Protein AF-A0A351MF90-F1 (afdb_monomer)

Structure (mmCIF, N/CA/C/O backbone):
data_AF-A0A351MF90-F1
#
_entry.id   AF-A0A351MF90-F1
#
loop_
_atom_site.group_PDB
_atom_site.id
_atom_site.type_symbol
_atom_site.label_atom_id
_atom_site.label_alt_id
_atom_site.label_comp_id
_atom_site.label_asym_id
_atom_site.label_entity_id
_atom_site.label_seq_id
_atom_site.pdbx_PDB_ins_code
_atom_site.Cartn_x
_atom_site.Cartn_y
_atom_site.Cartn_z
_atom_site.occupancy
_atom_site.B_iso_or_equiv
_atom_site.auth_seq_id
_atom_site.auth_comp_id
_atom_site.auth_asym_id
_atom_site.auth_atom_id
_atom_site.pdbx_PDB_model_num
ATOM 1 N N . ILE A 1 1 ? 3.771 -3.007 -8.568 1.00 91.94 1 ILE A N 1
ATOM 2 C CA . ILE A 1 1 ? 2.601 -2.575 -9.374 1.00 91.94 1 ILE A CA 1
ATOM 3 C C . ILE A 1 1 ? 3.014 -2.583 -10.835 1.00 91.94 1 ILE A C 1
ATOM 5 O O . ILE A 1 1 ? 4.005 -1.945 -11.164 1.00 91.94 1 ILE A O 1
ATOM 9 N N . PHE A 1 2 ? 2.293 -3.310 -11.685 1.00 94.88 2 PHE A N 1
ATOM 10 C CA . PHE A 1 2 ? 2.543 -3.333 -13.127 1.00 94.88 2 PHE A CA 1
ATOM 11 C C . PHE A 1 2 ? 1.532 -2.427 -13.829 1.00 94.88 2 PHE A C 1
ATOM 13 O O . PHE A 1 2 ? 0.334 -2.524 -13.571 1.00 94.88 2 PHE A O 1
ATOM 20 N N . GLN A 1 3 ? 2.026 -1.533 -14.674 1.00 94.19 3 GLN A N 1
ATOM 21 C CA . GLN A 1 3 ? 1.260 -0.640 -15.538 1.00 94.19 3 GLN A CA 1
ATOM 22 C C . GLN A 1 3 ? 1.674 -0.896 -16.996 1.00 94.19 3 GLN A C 1
ATOM 24 O O . GLN A 1 3 ? 2.728 -1.493 -17.227 1.00 94.19 3 GLN A O 1
ATOM 29 N N . PRO A 1 4 ? 0.888 -0.458 -17.995 1.00 91.69 4 PRO A N 1
ATOM 30 C CA . PRO A 1 4 ? 1.189 -0.735 -19.403 1.00 91.69 4 PRO A CA 1
ATOM 31 C C . PRO A 1 4 ? 2.586 -0.296 -19.875 1.00 91.69 4 PRO A C 1
ATOM 33 O O . PRO A 1 4 ? 3.136 -0.890 -20.799 1.00 91.69 4 PRO A O 1
ATOM 36 N N . ASP A 1 5 ? 3.161 0.739 -19.263 1.00 91.38 5 ASP A N 1
ATOM 37 C CA . ASP A 1 5 ? 4.438 1.350 -19.649 1.00 91.38 5 ASP A CA 1
ATOM 38 C C . ASP A 1 5 ? 5.465 1.431 -18.505 1.00 91.38 5 ASP A C 1
ATOM 40 O O . ASP A 1 5 ? 6.564 1.966 -18.692 1.00 91.38 5 ASP A O 1
ATOM 44 N N . SER A 1 6 ? 5.114 0.927 -17.320 1.00 94.06 6 SER A N 1
ATOM 45 C CA . SER A 1 6 ? 5.937 1.069 -16.124 1.00 94.06 6 SER A CA 1
ATOM 46 C C . SER A 1 6 ? 5.733 -0.044 -15.098 1.00 94.06 6 SER A C 1
ATOM 48 O O . SER A 1 6 ? 4.692 -0.695 -15.014 1.00 94.06 6 SER A O 1
ATOM 50 N N . TYR A 1 7 ? 6.763 -0.260 -14.289 1.00 95.19 7 TYR A N 1
ATOM 51 C CA . TYR A 1 7 ? 6.781 -1.207 -13.187 1.00 95.19 7 TYR A CA 1
ATOM 52 C C . TYR A 1 7 ? 7.292 -0.504 -11.932 1.00 95.19 7 TYR A C 1
ATOM 54 O O . TYR A 1 7 ? 8.367 0.091 -11.936 1.00 95.19 7 TYR A O 1
ATOM 62 N N . LEU A 1 8 ? 6.507 -0.571 -10.860 1.00 97.19 8 LEU A N 1
ATOM 63 C CA . LEU A 1 8 ? 6.861 -0.012 -9.562 1.00 97.19 8 LEU A CA 1
ATOM 64 C C . LEU A 1 8 ? 7.136 -1.143 -8.575 1.00 97.19 8 LEU A C 1
ATOM 66 O O . LEU A 1 8 ? 6.262 -1.986 -8.341 1.00 97.19 8 LEU A O 1
ATOM 70 N N . SER A 1 9 ? 8.308 -1.110 -7.954 1.00 96.62 9 SER A N 1
ATOM 71 C CA . SER A 1 9 ? 8.671 -1.944 -6.811 1.00 96.62 9 SER A CA 1
ATOM 72 C C . SER A 1 9 ? 8.657 -1.092 -5.547 1.00 96.62 9 SER A C 1
ATOM 74 O O . SER A 1 9 ? 9.185 0.019 -5.562 1.00 96.62 9 SER A O 1
ATOM 76 N N . LEU A 1 10 ? 8.043 -1.589 -4.474 1.00 95.88 10 LEU A N 1
ATOM 77 C CA . LEU A 1 10 ? 7.990 -0.900 -3.187 1.00 95.88 10 LEU A CA 1
ATOM 78 C C . LEU A 1 10 ? 8.645 -1.779 -2.125 1.00 95.88 10 LEU A C 1
ATOM 80 O O . LEU A 1 10 ? 8.178 -2.891 -1.880 1.00 95.88 10 LEU A O 1
ATOM 84 N N . ASP A 1 11 ? 9.680 -1.259 -1.474 1.00 94.62 11 ASP A N 1
ATOM 85 C CA . ASP A 1 11 ? 10.221 -1.821 -0.242 1.00 94.62 11 ASP A CA 1
ATOM 86 C C . ASP A 1 11 ? 9.607 -1.064 0.942 1.00 94.62 11 ASP A C 1
ATOM 88 O O . ASP A 1 11 ? 9.953 0.082 1.243 1.00 94.62 11 ASP A O 1
ATOM 92 N N . LEU A 1 12 ? 8.647 -1.708 1.609 1.00 91.12 12 LEU A N 1
ATOM 93 C CA . LEU A 1 12 ? 7.940 -1.125 2.750 1.00 91.12 12 LEU A CA 1
ATOM 94 C C . LEU A 1 12 ? 8.815 -1.051 4.010 1.00 91.12 12 LEU A C 1
ATOM 96 O O . LEU A 1 12 ? 8.545 -0.235 4.889 1.00 91.12 12 LEU A O 1
ATOM 100 N N . MET A 1 13 ? 9.858 -1.878 4.106 1.00 91.06 13 MET A N 1
ATOM 101 C CA . MET A 1 13 ? 10.766 -1.887 5.249 1.00 91.06 13 MET A CA 1
ATOM 102 C C . MET A 1 13 ? 11.789 -0.759 5.142 1.00 91.06 13 MET A C 1
ATOM 104 O O . MET A 1 13 ? 12.077 -0.102 6.147 1.00 91.06 13 MET A O 1
ATOM 108 N N . SER A 1 14 ? 12.333 -0.512 3.944 1.00 92.94 14 SER A N 1
ATOM 109 C CA . SER A 1 14 ? 13.248 0.604 3.684 1.00 92.94 14 SER A CA 1
ATOM 110 C C . SER A 1 14 ? 12.510 1.933 3.440 1.00 92.94 14 SER A C 1
ATOM 112 O O . SER A 1 14 ? 13.074 2.990 3.741 1.00 92.94 14 SER A O 1
ATOM 114 N N . ALA A 1 15 ? 11.222 1.880 3.083 1.00 93.94 15 ALA A N 1
ATOM 115 C CA . ALA A 1 15 ? 10.406 3.000 2.610 1.00 93.94 15 ALA A CA 1
ATOM 116 C C . ALA A 1 15 ? 10.948 3.578 1.292 1.00 93.94 15 ALA A C 1
ATOM 118 O O . ALA A 1 15 ? 11.140 4.785 1.147 1.00 93.94 15 ALA A O 1
ATOM 119 N N . GLU A 1 16 ? 11.218 2.700 0.330 1.00 96.38 16 GLU A N 1
ATOM 120 C CA . GLU A 1 16 ? 11.766 3.059 -0.977 1.00 96.38 16 GLU A CA 1
ATOM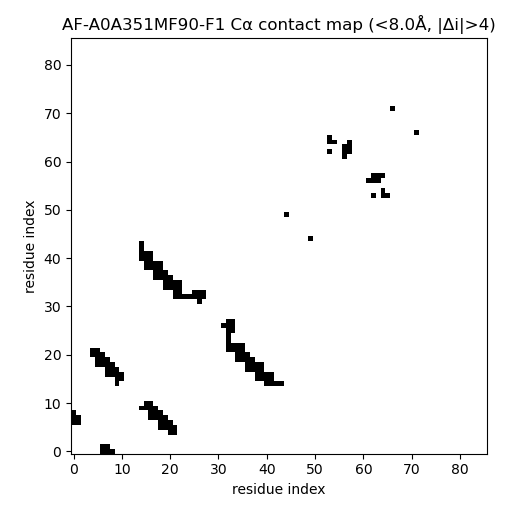 121 C C . GLU A 1 16 ? 10.854 2.572 -2.100 1.00 96.38 16 GLU A C 1
ATOM 123 O O . GLU A 1 16 ? 10.245 1.502 -2.033 1.00 96.38 16 GLU A O 1
ATOM 128 N N . VAL A 1 17 ? 10.767 3.374 -3.156 1.00 97.06 17 VAL A N 1
ATOM 129 C CA . VAL A 1 17 ? 10.039 3.045 -4.376 1.00 97.06 17 VAL A CA 1
ATOM 130 C C . VAL A 1 17 ? 11.020 3.091 -5.531 1.00 97.06 17 VAL A C 1
ATOM 132 O O . VAL A 1 17 ? 11.710 4.086 -5.732 1.00 97.06 17 VAL A O 1
ATOM 135 N N . THR A 1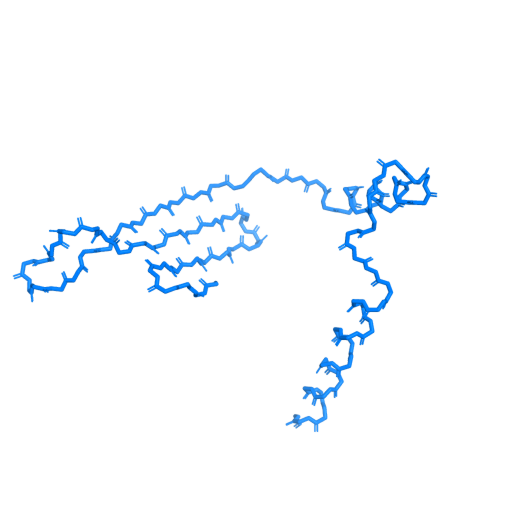 18 ? 11.073 2.019 -6.311 1.00 97.50 18 THR A N 1
ATOM 136 C CA . THR A 1 18 ? 11.794 2.003 -7.584 1.00 97.50 18 THR A CA 1
ATOM 137 C C . THR A 1 18 ? 10.783 1.992 -8.716 1.00 97.50 18 THR A C 1
ATOM 139 O O . THR A 1 18 ? 9.901 1.134 -8.750 1.00 97.50 18 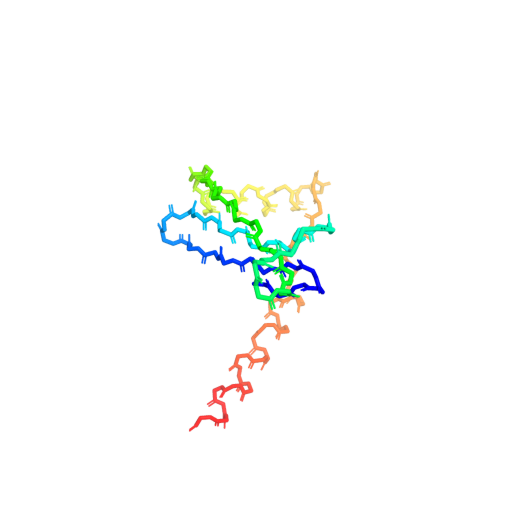THR A O 1
ATOM 142 N N . VAL A 1 19 ? 10.907 2.945 -9.634 1.00 96.94 19 VAL A N 1
ATOM 143 C CA . VAL A 1 19 ? 10.051 3.076 -10.812 1.00 96.94 19 VAL A CA 1
ATOM 144 C C . VAL A 1 19 ? 10.884 2.775 -12.047 1.00 96.94 19 VAL A C 1
ATOM 146 O O . VAL A 1 19 ? 11.826 3.493 -12.362 1.00 96.94 19 VAL A O 1
ATOM 149 N N . HIS A 1 20 ? 10.515 1.724 -12.766 1.00 95.50 20 HIS A N 1
ATOM 150 C CA . HIS A 1 20 ? 11.050 1.416 -14.084 1.00 95.50 20 HIS A CA 1
ATOM 151 C C . HIS A 1 20 ? 10.034 1.855 -15.137 1.00 95.50 20 HIS A C 1
ATOM 153 O O . HIS A 1 20 ? 8.875 1.445 -15.075 1.00 95.50 20 HIS A O 1
ATOM 159 N N . ARG A 1 21 ? 10.441 2.674 -16.107 1.00 94.00 21 ARG A N 1
ATOM 160 C CA . ARG A 1 21 ? 9.575 3.162 -17.190 1.00 94.00 21 ARG A CA 1
ATOM 161 C C . ARG A 1 21 ? 10.251 2.962 -18.538 1.00 94.00 21 ARG A C 1
ATOM 163 O O . ARG A 1 21 ? 11.450 3.184 -18.675 1.00 94.00 21 ARG A O 1
ATOM 170 N N . ARG A 1 2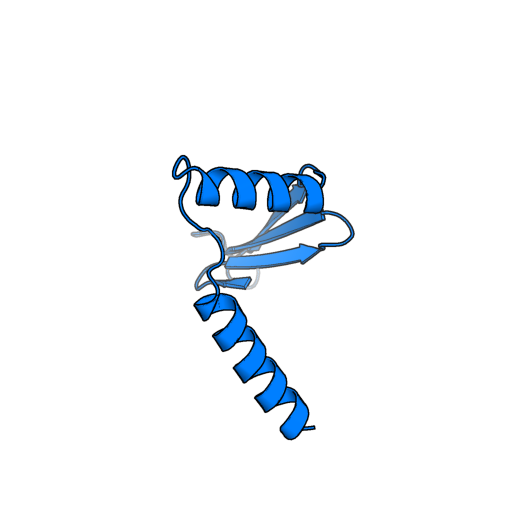2 ? 9.476 2.574 -19.549 1.00 91.06 22 ARG A N 1
ATOM 171 C CA . ARG A 1 22 ? 9.962 2.516 -20.932 1.00 91.06 22 ARG A CA 1
ATOM 172 C C . ARG A 1 22 ? 10.294 3.929 -21.436 1.00 91.06 22 ARG A C 1
ATOM 174 O O . ARG A 1 22 ? 9.413 4.787 -21.440 1.00 91.06 22 ARG A O 1
ATOM 181 N N . SER A 1 23 ? 11.518 4.159 -21.911 1.00 82.38 23 SER A N 1
ATOM 182 C CA . SER A 1 23 ? 11.885 5.385 -22.630 1.00 82.38 23 SER A CA 1
ATOM 183 C C . SER A 1 23 ? 11.064 5.501 -23.913 1.00 82.38 23 SER A C 1
ATOM 185 O O . SER A 1 23 ? 11.009 4.570 -24.721 1.00 82.38 23 SER A O 1
ATOM 187 N N . ALA A 1 24 ? 10.448 6.658 -24.145 1.00 72.19 24 ALA A N 1
ATOM 188 C CA . ALA A 1 24 ? 9.811 6.943 -25.423 1.00 72.19 24 ALA A CA 1
ATOM 189 C C . ALA A 1 24 ? 10.886 7.288 -26.468 1.00 72.19 24 ALA A C 1
ATOM 191 O O . ALA A 1 24 ? 11.501 8.346 -26.396 1.00 72.19 24 ALA A O 1
ATOM 192 N N . GLY A 1 25 ? 11.105 6.401 -27.442 1.00 70.69 25 GLY A N 1
ATOM 193 C CA . GLY A 1 25 ? 11.950 6.673 -28.614 1.00 70.69 25 GLY A CA 1
ATOM 194 C C . GLY A 1 25 ? 13.431 6.306 -28.484 1.00 70.69 25 GLY A C 1
ATOM 195 O O . GLY A 1 25 ? 14.147 6.366 -29.478 1.00 70.69 25 GLY A O 1
ATOM 196 N N . GLU A 1 26 ? 13.888 5.864 -27.313 1.00 73.50 26 GLU A N 1
ATOM 197 C CA . GLU A 1 26 ? 15.248 5.349 -27.123 1.00 73.50 26 GLU A CA 1
ATOM 198 C C . GLU A 1 26 ? 15.224 3.822 -27.140 1.00 73.50 26 GLU A C 1
ATOM 200 O O . GLU A 1 26 ? 14.461 3.191 -26.404 1.00 73.50 26 GLU A O 1
ATOM 205 N N . CYS A 1 27 ? 16.064 3.225 -27.981 1.00 78.69 27 CYS A N 1
ATOM 206 C CA . CYS A 1 27 ? 16.296 1.786 -27.988 1.00 78.69 27 CYS A CA 1
ATOM 207 C C . CYS A 1 27 ? 17.718 1.496 -27.504 1.00 78.69 27 CYS A C 1
ATOM 209 O O . CYS A 1 27 ? 18.631 2.294 -27.721 1.00 78.69 27 CYS A O 1
ATOM 211 N N . THR A 1 28 ? 17.913 0.346 -26.867 1.00 79.81 28 THR A N 1
ATOM 212 C CA . THR A 1 28 ? 19.243 -0.209 -26.623 1.00 79.81 28 THR A CA 1
ATOM 213 C C . THR A 1 28 ? 19.932 -0.504 -27.956 1.00 79.81 28 THR A C 1
ATOM 215 O O . THR A 1 28 ? 19.296 -0.543 -29.014 1.00 79.81 28 THR A O 1
ATOM 218 N N . ALA A 1 29 ?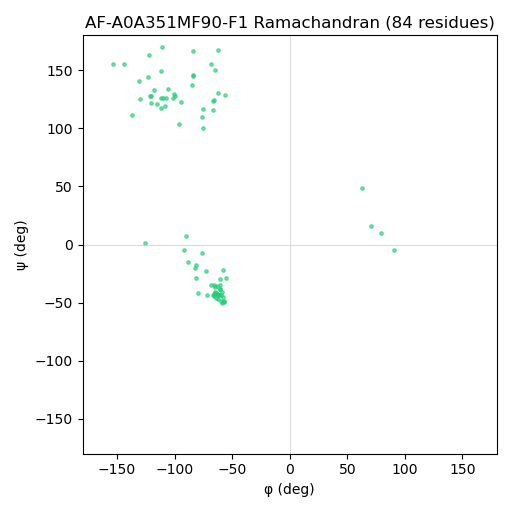 21.241 -0.760 -27.915 1.00 76.44 29 ALA A N 1
ATOM 219 C CA . ALA A 1 29 ? 21.997 -1.167 -29.099 1.00 76.44 29 ALA A CA 1
ATOM 220 C C . ALA A 1 29 ? 21.442 -2.452 -29.757 1.00 76.44 29 ALA A C 1
ATOM 222 O O . ALA A 1 29 ? 21.649 -2.658 -30.949 1.00 76.44 29 ALA A O 1
ATOM 223 N N . GLU A 1 30 ? 20.696 -3.281 -29.013 1.00 82.44 30 GLU A N 1
ATOM 224 C CA . GLU A 1 30 ? 20.016 -4.480 -29.527 1.00 82.44 30 GLU A CA 1
ATOM 225 C C . GLU A 1 30 ? 18.582 -4.217 -30.040 1.00 82.44 30 GLU A C 1
ATOM 227 O O . GLU A 1 30 ? 17.859 -5.157 -30.365 1.00 82.44 30 GLU A O 1
ATOM 232 N N . GLY A 1 31 ? 18.139 -2.956 -30.113 1.00 80.00 31 GLY A N 1
ATOM 233 C CA . GLY A 1 31 ? 16.817 -2.582 -30.633 1.00 80.00 31 GLY A CA 1
ATOM 234 C C . GLY A 1 31 ? 15.654 -2.787 -29.655 1.00 80.00 31 GLY A C 1
ATOM 235 O O . GLY A 1 31 ? 14.496 -2.676 -30.056 1.00 80.00 31 GLY A O 1
ATOM 236 N N . MET A 1 32 ? 15.932 -3.076 -28.380 1.00 82.06 32 MET A N 1
ATOM 237 C CA . MET A 1 32 ? 14.907 -3.161 -27.335 1.00 82.06 32 MET A CA 1
ATOM 238 C C . MET A 1 32 ? 14.596 -1.776 -26.769 1.00 82.06 32 MET A C 1
ATOM 240 O O . MET A 1 32 ? 15.510 -0.964 -26.662 1.00 82.06 32 MET A O 1
ATOM 244 N N . PRO A 1 33 ? 13.348 -1.472 -26.371 1.00 82.38 33 PRO A N 1
ATOM 245 C CA . PRO A 1 33 ? 13.047 -0.202 -25.720 1.00 82.38 33 PRO A CA 1
ATOM 246 C C . PRO A 1 33 ? 13.921 -0.004 -24.478 1.00 82.38 33 PRO A C 1
ATOM 248 O O . PRO A 1 33 ? 13.985 -0.885 -23.618 1.00 82.38 33 PRO A O 1
ATOM 251 N N . ALA A 1 34 ? 14.584 1.145 -24.374 1.00 87.88 34 ALA A N 1
ATOM 252 C CA . ALA A 1 34 ? 15.366 1.470 -23.190 1.00 87.88 34 ALA A CA 1
ATOM 253 C C . ALA A 1 34 ? 14.446 1.617 -21.965 1.00 87.88 34 ALA A C 1
ATOM 255 O O . ALA A 1 34 ? 13.276 1.994 -22.084 1.00 87.88 34 ALA A O 1
ATOM 256 N N . ILE A 1 35 ? 14.971 1.301 -20.781 1.00 91.12 35 ILE A N 1
ATOM 257 C CA . ILE A 1 35 ? 14.251 1.420 -19.510 1.00 91.12 35 ILE A CA 1
ATOM 258 C C . ILE A 1 35 ? 14.954 2.470 -18.657 1.00 91.12 35 ILE A C 1
ATOM 260 O O . ILE A 1 35 ? 16.120 2.312 -18.299 1.00 91.12 35 ILE A O 1
ATOM 264 N N . GLN A 1 36 ? 14.223 3.517 -18.293 1.00 93.00 36 GLN A N 1
ATOM 265 C CA . GLN A 1 36 ? 14.643 4.482 -17.286 1.00 93.00 36 GLN A CA 1
ATOM 266 C C . GLN A 1 36 ? 14.267 3.960 -15.905 1.00 93.00 36 GLN A C 1
ATOM 268 O O . GLN A 1 36 ? 13.170 3.431 -15.714 1.00 93.00 36 GLN A O 1
ATOM 273 N N . THR A 1 37 ? 15.179 4.113 -14.950 1.00 94.38 37 THR A N 1
ATOM 274 C CA . THR A 1 37 ? 14.966 3.713 -13.558 1.00 94.38 37 THR A CA 1
ATOM 275 C C . THR A 1 37 ? 15.102 4.929 -12.657 1.00 94.38 37 THR A C 1
ATOM 277 O O . THR A 1 37 ? 16.104 5.636 -12.714 1.00 94.38 37 THR A O 1
ATOM 280 N N . GLU A 1 38 ? 14.096 5.151 -11.823 1.00 96.00 38 GLU A N 1
ATOM 281 C CA . GLU A 1 38 ? 14.064 6.199 -10.811 1.00 96.00 38 GLU A CA 1
ATOM 282 C C . GLU A 1 38 ? 13.955 5.559 -9.425 1.00 96.00 38 GLU A C 1
ATOM 284 O O . GLU A 1 38 ? 13.125 4.673 -9.204 1.00 96.00 38 GLU A O 1
ATOM 289 N N . HIS A 1 39 ? 14.788 6.015 -8.489 1.00 96.69 39 HIS A N 1
ATOM 290 C CA . HIS A 1 39 ? 14.742 5.600 -7.091 1.00 96.69 39 HIS A CA 1
ATOM 291 C C . HIS A 1 39 ? 14.216 6.752 -6.237 1.00 96.69 39 HIS A C 1
ATOM 293 O O . HIS A 1 39 ? 14.822 7.820 -6.170 1.00 96.69 39 HIS A O 1
ATOM 299 N N . LEU A 1 40 ? 13.093 6.516 -5.569 1.00 96.31 40 LEU A N 1
ATOM 300 C CA . LEU A 1 40 ? 12.422 7.468 -4.699 1.00 96.31 40 LEU A CA 1
ATOM 301 C C . LEU A 1 40 ? 12.515 6.978 -3.259 1.00 96.31 40 LEU A C 1
ATOM 303 O O . LEU A 1 40 ? 12.094 5.867 -2.937 1.00 96.31 40 LEU A O 1
ATOM 307 N N . LYS A 1 41 ? 13.027 7.830 -2.374 1.00 94.50 41 LYS A N 1
ATOM 308 C CA . LYS A 1 41 ? 13.002 7.581 -0.935 1.00 94.50 41 LYS A CA 1
ATOM 309 C C . LYS A 1 41 ? 11.784 8.266 -0.334 1.00 94.50 41 LYS A C 1
ATOM 311 O O . LYS A 1 41 ? 11.622 9.474 -0.488 1.00 94.50 41 LYS A O 1
ATOM 316 N N . LEU A 1 42 ? 10.932 7.499 0.334 1.00 91.31 42 LEU A N 1
ATOM 317 C CA . LEU A 1 42 ? 9.746 8.029 0.989 1.00 91.31 42 LEU A CA 1
ATOM 318 C C . LEU A 1 42 ? 10.103 8.567 2.373 1.00 91.31 42 LEU A C 1
ATOM 320 O O . LEU A 1 42 ? 10.934 8.008 3.095 1.00 91.31 42 LEU A O 1
ATOM 324 N N . GLU A 1 43 ? 9.425 9.639 2.771 1.00 88.94 43 GLU A N 1
ATOM 325 C CA . GLU A 1 43 ? 9.470 10.092 4.153 1.00 88.94 43 GLU A CA 1
ATOM 326 C C . GLU A 1 43 ? 8.799 9.058 5.056 1.00 88.94 43 GLU A C 1
ATOM 328 O O . GLU A 1 43 ? 7.625 8.711 4.888 1.00 88.94 43 GLU A O 1
ATOM 333 N N . ARG A 1 44 ? 9.549 8.575 6.047 1.00 81.38 44 ARG A N 1
ATOM 334 C CA . ARG A 1 44 ? 8.996 7.713 7.086 1.00 81.38 44 ARG A CA 1
ATOM 335 C C . ARG A 1 44 ? 8.190 8.565 8.054 1.00 81.38 44 ARG A C 1
ATOM 337 O O . ARG A 1 44 ? 8.739 9.431 8.727 1.00 81.38 44 ARG A O 1
ATOM 344 N N . GLY A 1 45 ? 6.894 8.300 8.116 1.00 86.44 45 GLY A N 1
ATOM 345 C CA . GLY A 1 45 ? 6.002 8.841 9.133 1.00 86.44 45 GLY A CA 1
ATOM 346 C C . GLY A 1 45 ? 5.529 7.752 10.087 1.00 86.44 45 GLY A C 1
ATOM 347 O O . GLY A 1 45 ? 5.708 6.561 9.830 1.00 86.44 45 GLY A O 1
ATOM 348 N N . ASP A 1 46 ? 4.879 8.167 11.169 1.00 92.31 46 ASP A N 1
ATOM 349 C CA . ASP A 1 46 ? 4.141 7.251 12.030 1.00 92.31 46 ASP A CA 1
ATOM 350 C C . ASP A 1 46 ? 2.824 6.865 11.338 1.00 92.31 46 ASP A C 1
ATOM 352 O O . ASP A 1 46 ? 1.867 7.642 11.284 1.00 92.31 46 ASP A O 1
ATOM 356 N N . ALA A 1 47 ? 2.812 5.676 10.733 1.00 91.44 47 ALA A N 1
ATOM 357 C CA . ALA A 1 47 ? 1.653 5.168 10.009 1.00 91.44 47 ALA A CA 1
ATOM 358 C C . ALA A 1 47 ? 0.442 4.962 10.932 1.00 91.44 47 ALA A C 1
ATOM 360 O O . ALA A 1 47 ? -0.680 5.239 10.514 1.00 91.44 47 ALA A O 1
ATOM 361 N N . LEU A 1 48 ? 0.671 4.544 12.183 1.00 94.75 48 LEU A N 1
ATOM 362 C CA . LEU A 1 48 ? -0.396 4.307 13.152 1.00 94.75 48 LEU A CA 1
ATOM 363 C C . LEU A 1 48 ? -1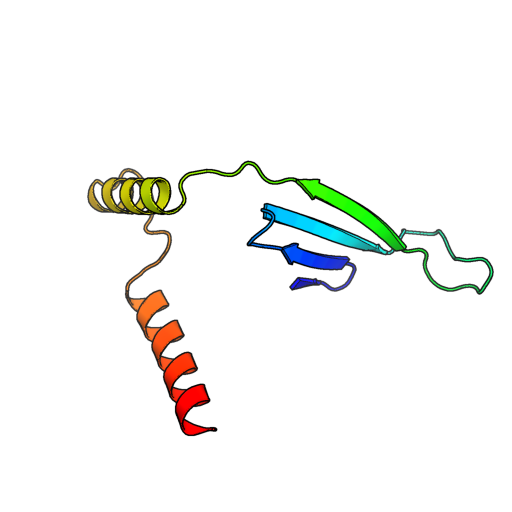.004 5.629 13.625 1.00 94.75 48 LEU A C 1
ATOM 365 O O . LEU A 1 48 ? -2.225 5.759 13.677 1.00 94.75 48 LEU A O 1
ATOM 369 N N . MET A 1 49 ? -0.171 6.635 13.910 1.00 97.25 49 MET A N 1
ATOM 370 C CA . MET A 1 49 ? -0.662 7.976 14.238 1.00 97.25 49 MET A CA 1
ATOM 371 C C . MET A 1 49 ? -1.537 8.525 13.105 1.00 97.25 49 MET A C 1
ATOM 373 O O . MET A 1 49 ? -2.668 8.941 13.350 1.00 97.25 49 MET A O 1
ATOM 377 N N . ARG A 1 50 ? -1.057 8.450 11.853 1.00 94.81 50 ARG A N 1
ATOM 378 C CA . ARG A 1 50 ? -1.812 8.906 10.672 1.00 94.81 50 ARG A CA 1
ATOM 379 C C . ARG A 1 50 ? -3.128 8.147 10.492 1.00 94.81 50 ARG A C 1
ATOM 381 O O . ARG A 1 50 ? -4.130 8.739 10.099 1.00 94.81 50 ARG A O 1
ATOM 388 N N . GLU A 1 51 ? -3.147 6.846 10.769 1.00 95.81 51 GLU A N 1
ATOM 389 C CA . GLU A 1 51 ? -4.366 6.036 10.725 1.00 95.81 51 GLU A CA 1
ATOM 390 C C . GLU A 1 51 ? -5.406 6.521 11.748 1.00 95.81 51 GLU A C 1
ATOM 392 O O . GLU A 1 51 ? -6.565 6.746 11.388 1.00 95.81 51 GLU A O 1
ATOM 397 N N . VAL A 1 52 ? -4.996 6.764 12.997 1.00 97.19 52 VAL A N 1
ATOM 398 C CA . VAL A 1 52 ? -5.891 7.275 14.049 1.00 97.19 52 VAL A CA 1
ATOM 399 C C . VAL A 1 52 ? -6.378 8.690 13.727 1.00 97.19 52 VAL A C 1
ATOM 401 O O . VAL A 1 52 ? -7.565 8.983 13.884 1.00 97.19 52 VAL A O 1
ATOM 404 N N . GLU A 1 53 ? -5.500 9.567 13.239 1.00 97.12 53 GLU A N 1
ATOM 405 C CA . GLU A 1 53 ? -5.871 10.916 12.797 1.00 97.12 53 GLU A CA 1
ATOM 406 C C . GLU A 1 53 ? -6.941 10.874 11.697 1.00 97.12 53 GLU A C 1
ATOM 408 O O . GLU A 1 53 ? -7.952 11.578 11.795 1.00 97.12 53 GLU A O 1
ATOM 413 N N . ASN A 1 54 ? -6.766 10.001 10.699 1.00 97.19 54 ASN A N 1
ATOM 414 C CA . ASN A 1 54 ? -7.733 9.794 9.621 1.00 97.19 54 ASN A CA 1
ATOM 415 C C . ASN A 1 54 ? -9.070 9.260 10.142 1.00 97.19 54 ASN A C 1
ATOM 417 O O . ASN A 1 54 ? -10.126 9.752 9.736 1.00 97.19 54 ASN A O 1
ATOM 421 N N . PHE A 1 55 ? -9.044 8.300 11.069 1.00 97.19 55 PHE A N 1
ATOM 422 C CA . PHE A 1 55 ? -10.254 7.784 11.706 1.00 97.19 55 PHE A CA 1
ATOM 423 C C . PHE A 1 55 ? -11.029 8.898 12.423 1.00 97.19 55 PHE A C 1
ATOM 425 O O . PHE A 1 55 ? -12.222 9.090 12.179 1.00 97.19 55 PHE A O 1
ATOM 432 N N . LEU A 1 56 ? -10.352 9.692 13.258 1.00 98.19 56 LEU A N 1
ATOM 433 C CA . LEU A 1 56 ? -10.981 10.795 13.988 1.00 98.19 56 LEU A CA 1
ATOM 434 C C . LEU A 1 56 ? -11.498 11.897 13.053 1.00 98.19 56 LEU A C 1
ATOM 436 O O . LEU A 1 56 ? -12.536 12.501 13.327 1.00 98.19 56 LEU A O 1
ATOM 440 N N . ALA A 1 57 ? -10.787 12.193 11.962 1.00 98.25 57 ALA A N 1
ATOM 441 C CA . ALA A 1 57 ? -11.241 13.143 10.949 1.00 98.25 57 ALA A CA 1
ATOM 442 C C . ALA A 1 57 ? -12.508 12.650 10.229 1.00 98.25 57 ALA A C 1
ATOM 444 O O . ALA A 1 57 ? -13.442 13.429 10.030 1.00 98.25 57 ALA A O 1
ATOM 445 N N . ALA A 1 58 ? -12.578 11.357 9.908 1.00 98.00 58 ALA A N 1
ATOM 446 C CA . ALA A 1 58 ? -13.754 10.756 9.291 1.00 98.00 58 ALA A CA 1
ATOM 447 C C . ALA A 1 58 ? -14.971 10.754 10.226 1.00 98.00 5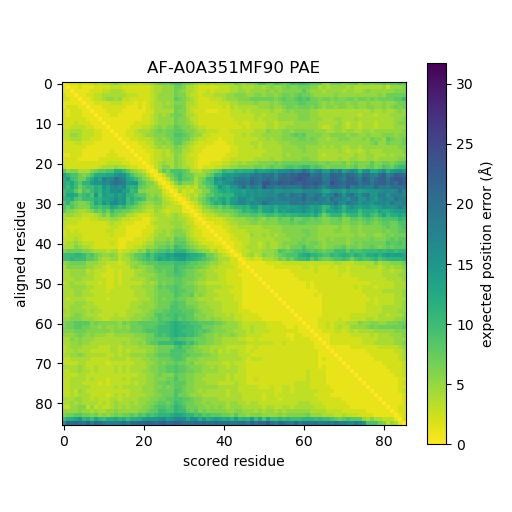8 ALA A C 1
ATOM 449 O O . ALA A 1 58 ? -16.060 11.150 9.817 1.00 98.00 58 ALA A O 1
ATOM 450 N N . VAL A 1 59 ? -14.786 10.403 11.505 1.00 97.44 59 VAL A N 1
ATOM 451 C CA . VAL A 1 59 ? -15.856 10.453 12.521 1.00 97.44 59 VAL A CA 1
ATOM 452 C C . VAL A 1 59 ? -16.397 11.873 12.701 1.00 97.44 59 VAL A C 1
ATOM 454 O O . VAL A 1 59 ? -17.600 12.064 12.859 1.00 97.44 59 VAL A O 1
ATOM 457 N N . ARG A 1 60 ? -15.521 12.883 12.646 1.00 98.06 60 ARG A N 1
ATOM 458 C CA . ARG A 1 60 ? -15.913 14.300 12.725 1.00 98.06 60 ARG A CA 1
ATOM 459 C C . ARG A 1 60 ? -16.525 14.845 11.431 1.00 98.06 60 ARG A C 1
ATOM 461 O O . ARG A 1 60 ? -16.989 15.980 11.431 1.00 98.06 60 ARG A O 1
ATOM 468 N N . GLY A 1 61 ? -16.514 14.076 10.342 1.00 97.44 61 GLY A N 1
ATOM 469 C CA . GLY A 1 61 ? -16.992 14.513 9.030 1.00 97.44 61 GLY A CA 1
ATOM 470 C C . GLY A 1 61 ? -16.095 15.553 8.353 1.00 97.44 61 GLY A C 1
ATOM 471 O O . GLY A 1 61 ? -16.530 16.208 7.411 1.00 97.44 61 GLY A O 1
ATOM 472 N N . THR A 1 62 ? -14.855 15.729 8.821 1.00 98.00 62 THR A N 1
ATOM 473 C CA . THR A 1 62 ? -13.903 16.699 8.252 1.00 98.00 62 THR A CA 1
ATOM 474 C C . THR A 1 62 ? -13.080 16.116 7.104 1.00 98.00 62 THR A C 1
ATOM 476 O O . THR A 1 62 ? -12.464 16.873 6.361 1.00 98.00 62 THR A O 1
ATOM 479 N N . SER A 1 63 ? -13.081 14.789 6.954 1.00 97.31 63 SER A N 1
ATOM 480 C CA . SER A 1 63 ? -12.447 14.048 5.857 1.00 97.31 63 SER A CA 1
ATOM 481 C C . SER A 1 63 ? -13.305 12.833 5.479 1.00 97.31 63 SER A C 1
ATOM 483 O O . SER A 1 63 ? -14.054 12.339 6.322 1.00 97.31 63 SER A O 1
ATOM 485 N N . PRO A 1 64 ? -13.216 12.315 4.242 1.00 96.62 64 PRO A N 1
ATOM 486 C CA . PRO A 1 64 ? -13.881 11.068 3.879 1.00 96.62 64 PRO A CA 1
ATOM 487 C C . PRO A 1 64 ? -13.256 9.861 4.595 1.00 96.62 64 PRO A C 1
ATOM 489 O O . PRO A 1 64 ? -12.075 9.863 4.943 1.00 96.62 64 PRO A O 1
ATOM 492 N N . VAL A 1 65 ? -14.044 8.797 4.764 1.00 96.44 65 VAL A N 1
ATOM 493 C CA . VAL A 1 65 ? -13.539 7.488 5.202 1.00 96.44 65 VAL A CA 1
ATOM 494 C C . VAL A 1 65 ? -12.642 6.918 4.100 1.00 96.44 65 VAL A C 1
ATOM 496 O O . VAL A 1 65 ? -13.119 6.646 3.001 1.00 96.44 65 VAL A O 1
ATOM 499 N N . VAL A 1 66 ? -11.351 6.740 4.393 1.00 94.81 66 VAL A N 1
ATOM 500 C CA . VAL A 1 66 ? -10.363 6.222 3.424 1.00 94.81 66 VAL A CA 1
ATOM 501 C C . VAL A 1 66 ? -10.382 4.696 3.294 1.00 94.81 66 VAL A C 1
ATOM 503 O O . VAL A 1 66 ? -10.067 4.176 2.229 1.00 94.81 66 VAL A O 1
ATOM 506 N N . VAL A 1 67 ? -10.771 3.987 4.358 1.00 95.94 67 VAL A N 1
ATOM 507 C CA . VAL A 1 67 ? -10.990 2.533 4.371 1.00 95.94 67 VAL A CA 1
ATOM 508 C C . VAL A 1 67 ? -12.274 2.263 5.148 1.00 95.94 67 VAL A C 1
ATOM 510 O O . VAL A 1 67 ? -12.351 2.505 6.351 1.00 95.94 67 VAL A O 1
ATOM 513 N N . SER A 1 68 ? -13.311 1.819 4.446 1.00 96.31 68 SER A N 1
ATOM 514 C CA . SER A 1 68 ? -14.619 1.508 5.020 1.00 96.31 68 SER A CA 1
ATOM 515 C C . SER A 1 68 ? -14.676 0.094 5.604 1.00 96.31 68 SER A C 1
ATOM 517 O O . SER A 1 68 ? -13.851 -0.771 5.301 1.00 96.31 68 SER A O 1
ATOM 519 N N . GLY A 1 69 ? -15.716 -0.185 6.397 1.00 97.31 69 GLY A N 1
ATOM 520 C CA . GLY A 1 69 ? -15.983 -1.543 6.881 1.00 97.31 69 GLY A CA 1
ATOM 521 C C . GLY A 1 69 ? -16.232 -2.537 5.741 1.00 97.31 69 GLY A C 1
ATOM 522 O O . GLY A 1 69 ? -15.798 -3.684 5.816 1.00 97.31 69 GLY A O 1
ATOM 523 N N . GLN A 1 70 ? -16.867 -2.095 4.649 1.00 98.38 70 GLN A N 1
ATOM 524 C CA . GLN A 1 70 ? -17.056 -2.914 3.454 1.00 98.38 70 GLN A CA 1
ATOM 525 C C . GLN A 1 70 ? -15.724 -3.241 2.774 1.00 98.38 70 GLN A C 1
ATOM 527 O O . GLN A 1 70 ? -15.590 -4.329 2.219 1.00 98.38 70 GLN A O 1
ATOM 532 N N . ASP A 1 71 ? -14.747 -2.332 2.791 1.00 98.12 71 ASP A N 1
ATOM 533 C CA . ASP A 1 71 ? -13.411 -2.599 2.240 1.00 98.12 71 ASP A CA 1
ATOM 534 C C . ASP A 1 71 ? -12.704 -3.683 3.058 1.00 98.12 71 ASP A C 1
ATOM 536 O O . ASP A 1 71 ? -12.190 -4.648 2.489 1.00 98.12 71 ASP A O 1
ATOM 540 N N . GLY A 1 72 ? -12.782 -3.585 4.390 1.00 97.81 72 GLY A N 1
ATOM 541 C CA . GLY A 1 72 ? -12.276 -4.612 5.302 1.00 97.81 72 GLY A CA 1
ATOM 542 C C . GLY A 1 72 ? -12.945 -5.975 5.100 1.00 97.81 72 GLY A C 1
ATOM 543 O O . GLY A 1 72 ? -12.259 -6.994 5.033 1.00 97.81 72 GLY A O 1
ATOM 544 N N . ALA A 1 73 ? -14.270 -6.008 4.930 1.00 98.56 73 ALA A N 1
ATOM 545 C CA . ALA A 1 73 ? -15.007 -7.245 4.673 1.00 98.56 73 ALA A CA 1
ATOM 546 C C . ALA A 1 73 ? -14.580 -7.919 3.356 1.00 98.56 73 ALA A C 1
ATOM 548 O O . ALA A 1 73 ? -14.352 -9.127 3.341 1.00 98.56 73 ALA A O 1
ATOM 549 N N . ARG A 1 74 ? -14.406 -7.144 2.273 1.00 98.56 74 ARG A N 1
ATOM 550 C CA . ARG A 1 74 ? -13.927 -7.673 0.982 1.00 98.56 74 ARG A CA 1
ATOM 551 C C . ARG A 1 74 ? -12.500 -8.210 1.078 1.00 98.56 74 ARG A C 1
ATOM 553 O O . ARG A 1 74 ? -12.211 -9.273 0.536 1.00 98.56 74 ARG A O 1
ATOM 560 N N . ALA A 1 75 ? -11.613 -7.511 1.789 1.00 98.19 75 ALA A N 1
ATOM 561 C CA . ALA A 1 75 ? -10.250 -7.988 2.019 1.00 98.19 75 ALA A CA 1
ATOM 562 C C . ALA A 1 75 ? -10.234 -9.305 2.818 1.00 98.19 75 ALA A C 1
ATOM 564 O O . ALA A 1 75 ? -9.524 -10.244 2.454 1.00 98.19 75 ALA A O 1
ATOM 565 N N . LEU A 1 76 ? -11.054 -9.397 3.871 1.00 98.31 76 LEU A N 1
ATOM 566 C CA . LEU A 1 76 ? -11.185 -10.602 4.690 1.00 98.31 76 LEU A CA 1
ATOM 567 C C . LEU A 1 76 ? -11.746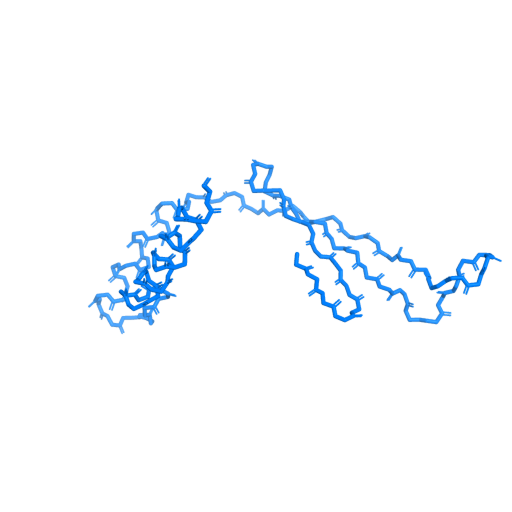 -11.786 3.894 1.00 98.31 76 LEU A C 1
ATOM 569 O O . LEU A 1 76 ? -11.256 -12.904 4.037 1.00 98.31 76 LEU A O 1
ATOM 573 N N . GLU A 1 77 ? -12.750 -11.558 3.049 1.00 98.44 77 GLU A N 1
ATOM 574 C CA . GLU A 1 77 ? -13.319 -12.598 2.191 1.00 98.44 77 GLU A CA 1
ATOM 575 C C . GLU A 1 77 ? -12.249 -13.238 1.298 1.00 98.44 77 GLU A C 1
ATOM 577 O O . GLU A 1 77 ? -12.103 -14.462 1.296 1.00 98.44 77 GLU A O 1
ATOM 582 N N . VAL A 1 78 ? -11.448 -12.422 0.607 1.00 98.12 78 VAL A N 1
ATOM 583 C CA . VAL A 1 78 ? -10.347 -12.908 -0.239 1.00 98.12 78 VAL A CA 1
ATOM 584 C C . VAL A 1 78 ? -9.305 -13.660 0.590 1.00 98.12 78 VAL A C 1
ATOM 586 O O . VAL A 1 78 ? -8.872 -14.744 0.198 1.00 98.12 78 VAL A O 1
ATOM 589 N N . ALA A 1 79 ? -8.935 -13.146 1.767 1.00 98.25 79 ALA A N 1
ATOM 590 C CA . ALA A 1 79 ? -7.997 -13.832 2.655 1.00 98.25 79 ALA A CA 1
ATOM 591 C C . ALA A 1 79 ? -8.509 -15.225 3.071 1.00 98.25 79 ALA A C 1
ATOM 593 O O . ALA A 1 79 ? -7.750 -16.195 3.074 1.00 98.25 79 ALA A O 1
ATOM 594 N N . LEU A 1 80 ? -9.808 -15.354 3.361 1.00 98.31 80 LEU A N 1
ATOM 595 C CA . LEU A 1 80 ? -10.435 -16.638 3.679 1.00 98.31 80 LEU A CA 1
ATOM 596 C C . LEU A 1 80 ? -10.500 -17.581 2.473 1.00 98.31 80 LEU A C 1
ATOM 598 O O . LEU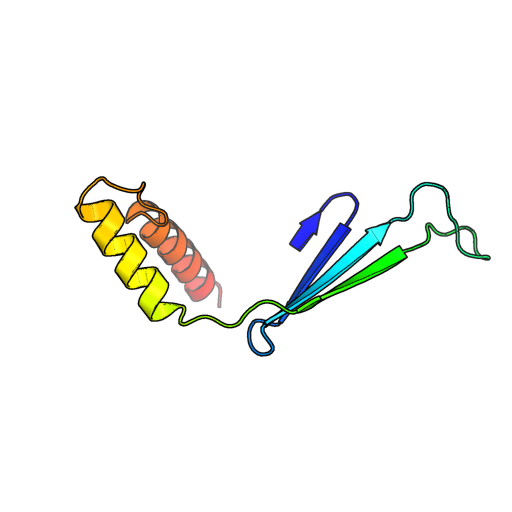 A 1 80 ? -10.387 -18.790 2.660 1.00 98.31 80 LEU A O 1
ATOM 602 N N . GLN A 1 81 ? -10.691 -17.066 1.258 1.00 98.31 81 GLN A N 1
ATOM 603 C CA . GLN A 1 81 ? -10.643 -17.876 0.036 1.00 98.31 81 GLN A CA 1
ATOM 604 C C . GLN A 1 81 ? -9.242 -18.457 -0.190 1.00 98.31 81 GLN A C 1
ATOM 606 O O . GLN A 1 81 ? -9.115 -19.657 -0.433 1.00 98.31 81 GLN A O 1
ATOM 611 N N . ILE A 1 82 ? -8.195 -17.636 -0.039 1.00 98.06 82 ILE A N 1
ATOM 612 C CA . ILE A 1 82 ? -6.796 -18.081 -0.130 1.00 98.06 82 ILE A CA 1
ATOM 613 C C . ILE A 1 82 ? -6.522 -19.154 0.924 1.00 98.06 82 ILE A C 1
ATOM 615 O O . ILE A 1 82 ? -6.034 -20.224 0.582 1.00 98.06 82 ILE A O 1
ATOM 619 N N . ASN A 1 83 ? -6.908 -18.913 2.180 1.00 97.38 83 ASN A N 1
ATOM 620 C CA . ASN A 1 83 ? -6.671 -19.854 3.277 1.00 97.38 83 ASN A CA 1
ATOM 621 C C . ASN A 1 83 ? -7.350 -21.221 3.074 1.00 97.38 83 ASN A C 1
ATOM 623 O O . ASN A 1 83 ? -6.855 -22.227 3.558 1.00 97.38 83 ASN A O 1
ATOM 627 N N . ARG A 1 84 ? -8.485 -21.276 2.364 1.00 97.44 84 ARG A N 1
ATOM 628 C CA . ARG A 1 84 ? -9.157 -22.544 2.016 1.00 97.44 84 ARG A CA 1
ATOM 629 C C . ARG A 1 84 ? -8.553 -23.249 0.803 1.00 97.44 84 ARG A C 1
ATOM 631 O O . ARG A 1 84 ? -8.883 -24.405 0.565 1.00 97.44 84 ARG A O 1
ATOM 638 N N . SER A 1 85 ? -7.778 -22.528 -0.002 1.00 91.81 85 SER A N 1
ATOM 639 C CA . SER A 1 85 ? -7.156 -23.042 -1.227 1.00 91.81 85 SER A CA 1
ATOM 640 C C . SER A 1 85 ? -5.750 -23.606 -0.982 1.00 91.81 85 SER A C 1
ATOM 642 O O . SER A 1 85 ? -5.138 -24.117 -1.919 1.00 91.81 85 SER A O 1
ATOM 644 N N . LEU A 1 86 ? -5.248 -23.479 0.250 1.00 69.69 86 LEU A N 1
ATOM 645 C CA . LEU A 1 86 ? -4.014 -24.074 0.764 1.00 69.69 86 LEU A CA 1
ATOM 646 C C . LEU A 1 86 ? -4.322 -25.404 1.462 1.00 69.69 86 LEU A C 1
ATOM 648 O O . LEU A 1 86 ? -3.462 -26.306 1.366 1.00 69.69 86 LEU A O 1
#

Solvent-accessible surface area (backbone atoms only — not comparable to full-atom values): 5186 Å² total; per-residue (Å²): 89,84,52,101,61,35,41,42,48,74,42,81,87,82,35,35,38,40,40,37,33,61,42,87,90,44,55,43,99,86,68,44,73,27,71,46,77,47,82,44,77,54,86,87,68,66,64,66,60,52,49,53,52,47,51,54,31,27,76,70,66,79,40,76,73,89,75,48,72,66,54,53,51,53,53,50,51,52,54,54,52,53,65,71,74,110

Secondary structure (DSSP, 8-state):
-EETTEEEEEETTTTEEEEEEEEEEEE-TTSPEEEEEEEEEPPP--HHHHHHHHHHHHHTTSS--SS-HHHHHHHHHHHHHHHH--

Radius of gyration: 19.5 Å; Cα contacts (8 Å, |Δi|>4): 83; chains: 1; bounding box: 39×41×45 Å

pLDDT: mean 92.82, std 7.07, range [69.69, 98.56]

Nearest PDB structures (foldseek):
  6sh5-assembly1_A  TM=4.585E-01  e=4.115E+00  Saccharomyces cerevisiae
  8ovj-assembly1_Sd  TM=3.665E-01  e=2.830E+00  Leishmania major strain Friedlin
  7pir-assembly1_P  TM=4.063E-01  e=6.367E+00  Mycoplasmoides pneumoniae M129

Foldseek 3Di:
DDDPFWDWDADPVQQKIKIWGFDDPDADPVRHTDIDIDIDHDDDDDPVVVVVVLVVCCVVVVDPNPADPVNVVVVVVVVVVVVVVD

Mean predicted aligned error: 5.46 Å

Sequence (86 aa):
IFQPDSYLSLDLMSAEVTVHRRSAGECTAEGMPAIQTEHLKLERGDALMREVENFLAAVRGTSPVVVSGQDGARALEVALQINRSL